Protein AF-A0A356P848-F1 (afdb_monomer_lite)

Foldseek 3Di:
DPDPVLQVLLQVQLVVVVLQQVQLVVCVVVVQADDGQLQLQLCLPVLAGRDNVSSSVSSSRLRSVLSSVLVVVCVVPPCPPVVVSVLVSLVVSLVVSVVSSCVPREPPRDDHIPPSNSCSSVVSD

Radius of gyration: 15.21 Å; chains: 1; bounding box: 43×28×40 Å

pLDDT: mean 87.76, std 10.17, range [41.84, 96.0]

Structure (mmCIF, N/CA/C/O backbone):
data_AF-A0A356P848-F1
#
_entry.id   AF-A0A356P848-F1
#
loop_
_atom_site.group_PDB
_atom_site.id
_atom_site.type_symbol
_atom_site.label_atom_id
_atom_site.label_alt_id
_atom_site.label_comp_id
_atom_site.label_asym_id
_atom_site.label_entity_id
_atom_site.label_seq_id
_atom_site.pdbx_PDB_ins_code
_atom_site.Cartn_x
_atom_site.Cartn_y
_atom_site.Cartn_z
_atom_site.occupancy
_atom_site.B_iso_or_equiv
_atom_site.auth_seq_id
_atom_site.auth_comp_id
_atom_site.auth_asym_id
_atom_site.auth_atom_id
_atom_site.pdbx_PDB_model_num
ATOM 1 N N . MET A 1 1 ? -25.646 -14.506 12.055 1.00 42.38 1 MET A N 1
ATOM 2 C CA . MET A 1 1 ? -24.207 -14.579 11.718 1.00 42.38 1 MET A CA 1
ATOM 3 C C . MET A 1 1 ? -23.470 -13.556 12.572 1.00 42.38 1 MET A C 1
ATOM 5 O O . MET A 1 1 ? -23.764 -12.376 12.448 1.00 42.38 1 MET A O 1
ATOM 9 N N . LYS A 1 2 ? -22.598 -13.980 13.498 1.00 55.75 2 LYS A N 1
ATOM 10 C CA . LYS A 1 2 ? -21.664 -13.059 14.171 1.00 55.75 2 LYS A CA 1
ATOM 11 C C . LYS A 1 2 ? -20.590 -12.715 13.140 1.00 55.75 2 LYS A C 1
ATOM 13 O O . LYS A 1 2 ? -19.870 -13.613 12.722 1.00 55.75 2 LYS A O 1
ATOM 18 N N . TYR A 1 3 ? -20.543 -11.471 12.680 1.00 62.97 3 TYR A N 1
ATOM 19 C CA . TYR A 1 3 ? -19.477 -11.022 11.789 1.00 62.97 3 TYR A CA 1
ATOM 20 C C . TYR A 1 3 ? -18.138 -11.095 12.526 1.00 62.97 3 TYR A C 1
ATOM 22 O O . TYR A 1 3 ? -18.018 -10.586 13.643 1.00 62.97 3 TYR A O 1
ATOM 30 N N . ASP A 1 4 ? -17.154 -11.740 11.905 1.00 84.31 4 ASP A N 1
ATOM 31 C CA . ASP A 1 4 ? -15.774 -11.731 12.376 1.00 84.31 4 ASP A CA 1
ATOM 32 C C . ASP A 1 4 ? -15.197 -10.327 12.125 1.00 84.31 4 ASP A C 1
ATOM 34 O O . ASP A 1 4 ? -14.962 -9.929 10.983 1.00 84.31 4 ASP A O 1
ATOM 38 N N . LYS A 1 5 ? -15.087 -9.526 13.194 1.00 87.75 5 LYS A N 1
ATOM 39 C CA . LYS A 1 5 ? -14.694 -8.108 13.127 1.00 87.75 5 LYS A CA 1
ATOM 40 C C . LYS A 1 5 ? -13.313 -7.917 12.469 1.00 87.75 5 LYS A C 1
ATOM 42 O O . LYS A 1 5 ? -13.228 -7.073 11.577 1.00 87.75 5 LYS A O 1
ATOM 47 N N . PRO A 1 6 ? -12.275 -8.708 12.812 1.00 91.75 6 PRO A N 1
ATOM 48 C CA . PRO A 1 6 ? -11.019 -8.753 12.063 1.00 91.75 6 PRO A CA 1
ATOM 49 C C . PRO A 1 6 ? -11.187 -9.006 10.563 1.00 91.75 6 PRO A C 1
ATOM 51 O O . PRO A 1 6 ? -10.570 -8.316 9.753 1.00 91.75 6 PRO A O 1
ATOM 54 N N . MET A 1 7 ? -12.046 -9.951 10.172 1.00 93.25 7 MET A N 1
ATOM 55 C CA . MET A 1 7 ? -12.266 -10.259 8.755 1.00 93.25 7 MET A CA 1
ATOM 56 C C . MET A 1 7 ? -12.911 -9.083 8.011 1.00 93.25 7 MET A C 1
ATOM 58 O O . MET A 1 7 ? -12.540 -8.780 6.878 1.00 93.25 7 MET A O 1
ATOM 62 N N . VAL A 1 8 ? -13.842 -8.376 8.658 1.00 94.44 8 VAL A N 1
ATOM 63 C CA . VAL A 1 8 ? -14.439 -7.150 8.105 1.00 94.44 8 VAL A CA 1
ATOM 64 C C . VAL A 1 8 ? -13.395 -6.038 7.983 1.00 94.44 8 VAL A C 1
ATOM 66 O O . VAL A 1 8 ? -13.345 -5.371 6.953 1.00 94.44 8 VAL A O 1
ATOM 69 N N . ALA A 1 9 ? -12.529 -5.859 8.982 1.00 94.06 9 ALA A N 1
ATOM 70 C CA . ALA A 1 9 ? -11.448 -4.875 8.924 1.00 94.06 9 ALA A CA 1
ATOM 71 C C . ALA A 1 9 ? -10.466 -5.159 7.775 1.00 94.06 9 ALA A C 1
ATOM 73 O O . ALA A 1 9 ? -10.076 -4.238 7.057 1.00 94.06 9 ALA A O 1
ATOM 74 N N . ALA A 1 10 ? -10.132 -6.434 7.554 1.00 95.94 10 ALA A N 1
ATOM 75 C CA . ALA A 1 10 ? -9.312 -6.863 6.427 1.00 95.94 10 ALA A CA 1
ATOM 76 C C . ALA A 1 10 ? -9.968 -6.517 5.084 1.00 95.94 10 ALA A C 1
ATOM 78 O O . ALA A 1 10 ? -9.330 -5.953 4.202 1.00 95.94 10 ALA A O 1
ATOM 79 N N . LEU A 1 11 ? -11.263 -6.806 4.932 1.00 95.88 11 LEU A N 1
ATOM 80 C CA . LEU A 1 11 ? -12.000 -6.485 3.709 1.00 95.88 11 LEU A CA 1
ATOM 81 C C . LEU A 1 11 ? -12.054 -4.978 3.449 1.00 95.88 11 LEU A C 1
ATOM 83 O O . LEU A 1 11 ? -11.853 -4.554 2.315 1.00 95.88 11 LEU A O 1
ATOM 87 N N . ILE A 1 12 ? -12.282 -4.167 4.486 1.00 94.19 12 ILE A N 1
ATOM 88 C CA . ILE A 1 12 ? -12.295 -2.703 4.360 1.00 94.19 12 ILE A CA 1
ATOM 89 C C . ILE A 1 12 ? -10.923 -2.192 3.910 1.00 94.19 12 ILE A C 1
ATOM 91 O O . ILE A 1 12 ? -10.853 -1.429 2.948 1.00 94.19 12 ILE A O 1
ATOM 95 N N . GLY A 1 13 ? -9.841 -2.640 4.555 1.00 94.25 13 GLY A N 1
ATOM 96 C CA . GLY A 1 13 ? -8.480 -2.236 4.189 1.00 94.25 13 GLY A CA 1
ATOM 97 C C . GLY A 1 13 ? -8.063 -2.707 2.791 1.00 94.25 13 GLY A C 1
ATOM 98 O O . GLY A 1 13 ? -7.395 -1.983 2.056 1.00 94.25 13 GLY A O 1
ATOM 99 N N . ALA A 1 14 ? -8.497 -3.896 2.374 1.00 95.25 14 ALA A N 1
ATOM 100 C CA . ALA A 1 14 ? -8.257 -4.390 1.023 1.00 95.25 14 ALA A CA 1
ATOM 101 C C . ALA A 1 14 ? -8.993 -3.526 -0.017 1.00 95.25 14 ALA A C 1
ATOM 103 O O . ALA A 1 14 ? -8.391 -3.058 -0.985 1.00 95.25 14 ALA A O 1
ATOM 104 N N . LEU A 1 15 ? -10.282 -3.248 0.202 1.00 94.62 15 LEU A N 1
ATOM 105 C CA . LEU A 1 15 ? -11.101 -2.455 -0.719 1.00 94.62 15 LEU A CA 1
ATOM 106 C C . LEU A 1 15 ? -10.672 -0.986 -0.792 1.00 94.62 15 LEU A C 1
ATOM 108 O O . LEU A 1 15 ? -10.806 -0.380 -1.854 1.00 94.62 15 LEU A O 1
ATOM 112 N N . SER A 1 16 ? -10.106 -0.415 0.276 1.00 91.44 16 SER A N 1
ATOM 113 C CA . SER A 1 16 ? -9.597 0.964 0.238 1.00 91.44 16 SER A CA 1
ATOM 114 C C . SER A 1 16 ? -8.430 1.155 -0.734 1.00 91.44 16 SER A C 1
ATOM 116 O O . SER A 1 16 ? -8.168 2.274 -1.160 1.00 91.44 16 SER A O 1
ATOM 118 N N . THR A 1 17 ? -7.746 0.085 -1.150 1.00 92.19 17 THR A N 1
ATOM 119 C CA . THR A 1 17 ? -6.686 0.191 -2.171 1.00 92.19 17 THR A CA 1
ATOM 120 C C . THR A 1 17 ? -7.229 0.567 -3.553 1.00 92.19 17 THR A C 1
ATOM 122 O O . THR A 1 17 ? -6.502 1.122 -4.373 1.00 92.19 17 THR A O 1
ATOM 125 N N . ILE A 1 18 ? -8.517 0.315 -3.815 1.00 92.56 18 ILE A N 1
ATOM 126 C CA . ILE A 1 18 ? -9.145 0.592 -5.112 1.00 92.56 18 ILE A CA 1
ATOM 127 C C . ILE A 1 18 ? -9.197 2.097 -5.380 1.00 92.56 18 ILE A C 1
ATOM 129 O O . ILE A 1 18 ? -8.904 2.530 -6.493 1.00 92.56 18 ILE A O 1
ATOM 133 N N . SER A 1 19 ? -9.537 2.913 -4.377 1.00 89.69 19 SER A N 1
ATOM 134 C CA . SER A 1 19 ? -9.550 4.371 -4.545 1.00 89.69 19 SER A CA 1
ATOM 135 C C . SER A 1 19 ? -8.156 4.914 -4.851 1.00 89.69 19 SER A C 1
ATOM 137 O O . SER A 1 19 ? -8.022 5.801 -5.694 1.00 89.69 19 SER A O 1
ATOM 139 N N . ALA A 1 20 ? -7.120 4.335 -4.235 1.00 88.12 20 ALA A N 1
ATOM 140 C CA . ALA A 1 20 ? -5.741 4.722 -4.496 1.00 88.12 20 ALA A CA 1
ATOM 141 C C . ALA A 1 20 ? -5.295 4.369 -5.925 1.00 88.12 20 ALA A C 1
ATOM 143 O O . ALA A 1 20 ? -4.675 5.188 -6.608 1.00 88.12 20 ALA A O 1
ATOM 144 N N . GLU A 1 21 ? -5.668 3.191 -6.424 1.00 92.38 21 GLU A N 1
ATOM 145 C CA . GLU A 1 21 ? -5.402 2.800 -7.812 1.00 92.38 21 GLU A CA 1
ATOM 146 C C . GLU A 1 21 ? -6.118 3.710 -8.813 1.00 92.38 21 GLU A C 1
ATOM 148 O O . GLU A 1 21 ? -5.515 4.147 -9.792 1.00 92.38 21 GLU A O 1
ATOM 153 N N . ILE A 1 22 ? -7.398 4.024 -8.585 1.00 91.62 22 ILE A N 1
ATOM 154 C CA . ILE A 1 22 ? -8.162 4.902 -9.483 1.00 91.62 22 ILE A CA 1
ATOM 155 C C . ILE A 1 22 ? -7.467 6.260 -9.610 1.00 91.62 22 ILE A C 1
ATOM 157 O O . ILE A 1 22 ? -7.278 6.757 -10.724 1.00 91.62 22 ILE A O 1
ATOM 161 N N . LEU A 1 23 ? -7.061 6.847 -8.482 1.00 88.69 23 LEU A N 1
ATOM 162 C CA . LEU A 1 23 ? -6.450 8.169 -8.480 1.00 88.69 23 LEU A CA 1
ATOM 163 C C . LEU A 1 23 ? -5.042 8.153 -9.086 1.00 88.69 23 LEU A C 1
ATOM 165 O O . LEU A 1 23 ? -4.723 8.996 -9.924 1.00 88.69 23 LEU A O 1
ATOM 169 N N . THR A 1 24 ? -4.215 7.164 -8.746 1.00 89.75 24 THR A N 1
ATOM 170 C CA . THR A 1 24 ? -2.867 7.064 -9.328 1.00 89.75 24 THR A CA 1
ATOM 171 C C . THR A 1 24 ? -2.893 6.744 -10.813 1.00 89.75 24 THR A C 1
ATOM 173 O O . THR A 1 24 ? -2.099 7.304 -11.566 1.00 89.75 24 THR A O 1
ATOM 176 N N . ARG A 1 25 ? -3.860 5.958 -11.293 1.00 90.88 25 ARG A N 1
ATOM 177 C CA . ARG A 1 25 ? -4.097 5.803 -12.733 1.00 90.88 25 ARG A CA 1
ATOM 178 C C . ARG A 1 25 ? -4.447 7.116 -13.408 1.00 90.88 25 ARG A C 1
ATOM 180 O O . ARG A 1 25 ? -3.887 7.407 -14.465 1.00 90.88 25 ARG A O 1
ATOM 187 N N . ALA A 1 26 ? -5.325 7.917 -12.809 1.00 89.56 26 ALA A N 1
ATOM 188 C CA . ALA A 1 26 ? -5.636 9.236 -13.342 1.00 89.56 26 ALA A CA 1
ATOM 189 C C . ALA A 1 26 ? -4.357 10.082 -13.451 1.00 89.56 26 ALA A C 1
ATOM 191 O O . ALA A 1 26 ? -4.060 10.603 -14.524 1.00 89.56 26 ALA A O 1
ATOM 192 N N . PHE A 1 27 ? -3.530 10.126 -12.406 1.00 86.44 27 PHE A N 1
ATOM 193 C CA . PHE A 1 27 ? -2.260 10.855 -12.441 1.00 86.44 27 PHE A CA 1
ATOM 194 C C . PHE A 1 27 ? -1.287 10.337 -13.504 1.00 86.44 27 PHE A C 1
ATOM 196 O O . PHE A 1 27 ? -0.776 11.141 -14.286 1.00 86.44 27 PHE A O 1
ATOM 203 N N . THR A 1 28 ? -1.118 9.019 -13.639 1.00 88.12 28 THR A N 1
ATOM 204 C 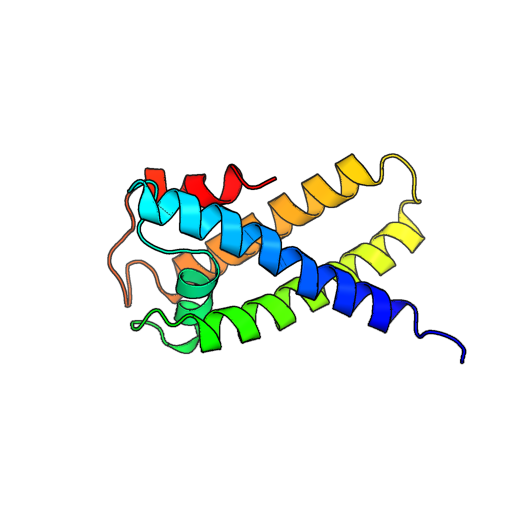CA . THR A 1 28 ? -0.283 8.453 -14.714 1.00 88.12 28 THR A CA 1
ATOM 205 C C . THR A 1 28 ? -0.806 8.814 -16.105 1.00 88.12 28 THR A C 1
ATOM 207 O O . THR A 1 28 ? -0.012 9.091 -17.001 1.00 88.12 28 THR A O 1
ATOM 210 N N . SER A 1 29 ? -2.130 8.905 -16.291 1.00 87.75 29 SER A N 1
ATOM 211 C CA . SER A 1 29 ? -2.725 9.327 -17.567 1.00 87.75 29 SER A CA 1
ATOM 212 C C . SER A 1 29 ? -2.455 10.799 -17.903 1.00 87.75 29 SER A C 1
ATOM 214 O O . SER A 1 29 ? -2.357 11.148 -19.077 1.00 87.75 29 SER A O 1
ATOM 216 N N . PHE A 1 30 ? -2.247 11.645 -16.888 1.00 87.12 30 PHE A N 1
ATOM 217 C CA . PHE A 1 30 ? -1.796 13.033 -17.042 1.00 87.12 30 PHE A CA 1
ATOM 218 C C . PHE A 1 30 ? -0.264 13.171 -17.124 1.00 87.12 30 PHE A C 1
ATOM 220 O O . PHE A 1 30 ? 0.250 14.287 -17.157 1.00 87.12 30 PHE A O 1
ATOM 227 N N . GLY A 1 31 ? 0.484 12.060 -17.144 1.00 83.88 31 GLY A N 1
ATOM 228 C CA . GLY A 1 31 ? 1.953 12.054 -17.137 1.00 83.88 31 GLY A CA 1
ATOM 229 C C . GLY A 1 31 ? 2.575 12.364 -15.770 1.00 83.88 31 GLY A C 1
ATOM 230 O O . GLY A 1 31 ? 3.793 12.511 -15.658 1.00 83.88 31 GLY A O 1
ATOM 231 N N . ILE A 1 32 ? 1.756 12.449 -14.720 1.00 78.50 32 ILE A N 1
ATOM 232 C CA . ILE A 1 32 ? 2.180 12.633 -13.335 1.00 78.50 32 ILE A CA 1
ATOM 233 C C . ILE A 1 32 ? 2.449 11.231 -12.772 1.00 78.50 32 ILE A C 1
ATOM 235 O O . ILE A 1 32 ? 1.566 10.577 -12.226 1.00 78.50 32 ILE A O 1
ATOM 239 N N . GLY A 1 33 ? 3.678 10.746 -12.965 1.00 77.62 33 GLY A N 1
ATOM 240 C CA . GLY A 1 33 ? 4.128 9.421 -12.519 1.00 77.62 33 GLY A CA 1
ATOM 241 C C . GLY A 1 33 ? 4.193 8.372 -13.629 1.00 77.62 33 GLY A C 1
ATOM 242 O O . GLY A 1 33 ? 3.460 8.428 -14.611 1.00 77.62 33 GLY A O 1
ATOM 243 N N . GLN A 1 34 ? 5.110 7.412 -13.470 1.00 85.06 34 GLN A N 1
ATOM 244 C CA . GLN A 1 34 ? 5.364 6.357 -14.464 1.00 85.06 34 GLN A CA 1
ATOM 245 C C . GLN A 1 34 ? 4.498 5.108 -14.267 1.00 85.06 34 GLN A C 1
ATOM 247 O O . GLN A 1 34 ? 4.178 4.429 -15.238 1.00 85.06 34 GLN A O 1
ATOM 252 N N . TYR A 1 35 ? 4.128 4.809 -13.022 1.00 88.75 35 TYR A N 1
ATOM 253 C CA . TYR A 1 35 ? 3.363 3.623 -12.653 1.00 88.75 35 TYR A CA 1
ATOM 254 C C . TYR A 1 35 ? 2.235 4.006 -11.700 1.00 88.75 35 TYR A C 1
ATOM 256 O O . TYR A 1 35 ? 2.399 4.896 -10.865 1.00 88.75 35 TYR A O 1
ATOM 264 N N . SER A 1 36 ? 1.106 3.320 -11.849 1.00 91.56 36 SER A N 1
ATOM 265 C CA . SER A 1 36 ? 0.020 3.290 -10.863 1.00 91.56 36 SER A CA 1
ATOM 266 C C . SER A 1 36 ? 0.417 2.447 -9.649 1.00 91.56 36 SER A C 1
ATOM 268 O O . SER A 1 36 ? 1.366 1.662 -9.740 1.00 91.56 36 SER A O 1
ATOM 270 N N . VAL A 1 37 ? -0.327 2.561 -8.543 1.00 90.94 37 VAL A N 1
ATOM 271 C CA . VAL A 1 37 ? -0.069 1.795 -7.306 1.00 90.94 37 VAL A CA 1
ATOM 272 C C . VAL A 1 37 ? 0.015 0.301 -7.606 1.00 90.94 37 VAL A C 1
ATOM 274 O O . VAL A 1 37 ? 0.968 -0.365 -7.211 1.00 90.94 37 VAL A O 1
ATOM 277 N N . TYR A 1 38 ? -0.932 -0.240 -8.376 1.00 93.81 38 TYR A N 1
ATOM 278 C CA . TYR A 1 38 ? -0.942 -1.673 -8.666 1.00 93.81 38 TYR A CA 1
ATOM 279 C C . TYR A 1 38 ? 0.234 -2.066 -9.556 1.00 93.81 38 TYR A C 1
ATOM 281 O O . TYR A 1 38 ? 0.880 -3.088 -9.332 1.00 93.81 38 TYR A O 1
ATOM 289 N N . GLN A 1 39 ? 0.566 -1.252 -10.557 1.00 93.25 39 GLN A N 1
ATOM 290 C CA . GLN A 1 39 ? 1.755 -1.511 -11.368 1.00 93.25 39 GLN A CA 1
ATOM 291 C C . GLN A 1 39 ? 3.026 -1.513 -10.519 1.00 93.25 39 GLN A C 1
ATOM 293 O O . GLN A 1 39 ? 3.877 -2.373 -10.739 1.00 93.25 39 GLN A O 1
ATOM 298 N N . LEU A 1 40 ? 3.129 -0.609 -9.547 1.00 90.94 40 LEU A N 1
ATOM 299 C CA . LEU A 1 40 ? 4.278 -0.512 -8.663 1.00 90.94 40 LEU A CA 1
ATOM 300 C C . LEU A 1 40 ? 4.406 -1.736 -7.758 1.00 90.94 40 LEU A C 1
ATOM 302 O O . LEU A 1 40 ? 5.425 -2.421 -7.779 1.00 90.94 40 LEU A O 1
ATOM 306 N N . ASP A 1 41 ? 3.337 -2.082 -7.053 1.00 91.50 41 ASP A N 1
ATOM 307 C CA . ASP A 1 41 ? 3.349 -3.181 -6.088 1.00 91.50 41 ASP A CA 1
ATOM 308 C C . ASP A 1 41 ? 3.525 -4.539 -6.767 1.00 91.50 41 ASP A C 1
ATOM 310 O O . ASP A 1 41 ? 4.097 -5.471 -6.199 1.00 91.50 41 ASP A O 1
ATOM 314 N N . SER A 1 42 ? 3.114 -4.661 -8.032 1.00 93.69 42 SER A N 1
ATOM 315 C CA . SER A 1 42 ? 3.379 -5.864 -8.820 1.00 93.69 42 SER A CA 1
ATOM 316 C C . SER A 1 42 ? 4.870 -6.133 -9.030 1.00 93.69 42 SER A C 1
ATOM 318 O O . SER A 1 42 ? 5.259 -7.283 -9.258 1.00 93.69 42 SER A O 1
ATOM 320 N N . LEU A 1 43 ? 5.717 -5.103 -8.951 1.00 91.69 43 LEU A N 1
ATOM 321 C CA . LEU A 1 43 ? 7.162 -5.235 -9.112 1.00 91.69 43 LEU A CA 1
ATOM 322 C C . LEU A 1 43 ? 7.819 -5.920 -7.917 1.00 91.69 43 LEU A C 1
ATOM 324 O O . LEU A 1 43 ? 8.869 -6.526 -8.096 1.00 91.69 43 LEU A O 1
ATOM 328 N N . LEU A 1 44 ? 7.177 -5.941 -6.746 1.00 89.62 44 LEU A N 1
ATOM 329 C CA . LEU A 1 44 ? 7.645 -6.742 -5.609 1.00 89.62 44 LEU A CA 1
ATOM 330 C C . LEU A 1 44 ? 7.728 -8.236 -5.951 1.00 89.62 44 LEU A C 1
ATOM 332 O O . LEU A 1 44 ? 8.561 -8.955 -5.406 1.00 89.62 44 LEU A O 1
ATOM 336 N N . ILE A 1 45 ? 6.876 -8.697 -6.871 1.00 91.69 45 ILE A N 1
ATOM 337 C CA . ILE A 1 45 ? 6.809 -10.097 -7.302 1.00 91.69 45 ILE A CA 1
ATOM 338 C C . ILE A 1 45 ? 7.473 -10.290 -8.665 1.00 91.69 45 ILE A C 1
ATOM 340 O O . ILE A 1 45 ? 8.243 -11.224 -8.863 1.00 91.69 45 ILE A O 1
ATOM 344 N N . THR A 1 46 ? 7.159 -9.423 -9.627 1.00 89.31 46 THR A N 1
ATOM 345 C CA . THR A 1 46 ? 7.607 -9.574 -11.022 1.00 89.31 46 THR A CA 1
ATOM 346 C C . THR A 1 46 ? 8.997 -9.009 -11.282 1.00 89.31 46 THR A C 1
ATOM 348 O O . THR A 1 46 ? 9.615 -9.382 -12.275 1.00 89.31 46 THR A O 1
ATOM 351 N N . GLN A 1 47 ? 9.476 -8.109 -10.420 1.00 86.75 47 GLN A N 1
ATOM 352 C CA . GLN A 1 47 ? 10.772 -7.422 -10.443 1.00 86.75 47 GLN A CA 1
ATOM 353 C C . GLN A 1 47 ? 11.050 -6.513 -11.648 1.00 86.75 47 GLN A C 1
ATOM 355 O O . GLN A 1 47 ? 11.737 -5.509 -11.495 1.00 86.75 47 GLN A O 1
ATOM 360 N N . ASN A 1 48 ? 10.538 -6.809 -12.839 1.00 87.25 48 ASN A N 1
ATOM 361 C CA . ASN A 1 48 ? 10.828 -6.039 -14.054 1.00 87.25 48 ASN A CA 1
ATOM 362 C C . ASN A 1 48 ? 9.635 -5.888 -15.009 1.00 87.25 48 ASN A C 1
ATOM 364 O O . ASN A 1 48 ? 9.795 -5.358 -16.110 1.00 87.25 48 ASN A O 1
ATOM 368 N N . ARG A 1 49 ? 8.447 -6.375 -14.633 1.00 88.25 49 ARG A N 1
ATOM 369 C CA . ARG A 1 49 ? 7.259 -6.379 -15.499 1.00 88.25 49 ARG A CA 1
ATOM 370 C C . ARG A 1 49 ? 6.030 -5.881 -14.738 1.00 88.25 49 ARG A C 1
ATOM 372 O O . ARG A 1 49 ? 5.344 -6.692 -14.120 1.00 88.25 49 ARG A O 1
ATOM 379 N N . PRO A 1 50 ? 5.706 -4.580 -14.819 1.00 90.50 50 PRO A N 1
ATOM 380 C CA . PRO A 1 50 ? 4.552 -4.036 -14.120 1.00 90.50 50 PRO A CA 1
ATOM 381 C C . PRO A 1 50 ? 3.258 -4.646 -14.673 1.00 90.50 50 PRO A C 1
ATOM 383 O O . PRO A 1 50 ? 2.988 -4.587 -15.874 1.00 90.50 50 PRO A O 1
ATOM 386 N N . THR A 1 51 ? 2.438 -5.230 -13.801 1.00 94.38 51 THR A N 1
ATOM 387 C CA . THR A 1 51 ? 1.156 -5.842 -14.170 1.00 94.38 51 THR A CA 1
ATOM 388 C C . THR A 1 51 ? 0.064 -5.511 -13.162 1.00 94.38 51 THR A C 1
ATOM 390 O O . THR A 1 51 ? 0.238 -5.601 -11.953 1.00 94.38 51 THR A O 1
ATOM 393 N N . LEU A 1 52 ? -1.118 -5.180 -13.671 1.00 93.44 52 LEU A N 1
ATOM 394 C CA . LEU A 1 52 ? -2.242 -4.761 -12.832 1.00 93.44 52 LEU A CA 1
ATOM 395 C C . LEU A 1 52 ? -2.808 -5.902 -11.988 1.00 93.44 52 LEU A C 1
ATOM 397 O O . LEU A 1 52 ? -3.173 -5.690 -10.842 1.00 93.44 52 LEU A O 1
ATOM 401 N N . GLY A 1 53 ? -2.882 -7.112 -12.552 1.00 93.94 53 GLY A N 1
ATOM 402 C CA . GLY A 1 53 ? -3.480 -8.261 -11.869 1.00 93.94 53 GLY A CA 1
ATOM 403 C C . GLY A 1 53 ? -2.680 -8.704 -10.646 1.00 93.94 53 GLY A C 1
ATOM 404 O O . GLY A 1 53 ? -3.253 -8.904 -9.580 1.00 93.94 53 GLY A O 1
ATOM 405 N N . ILE A 1 54 ? -1.353 -8.808 -10.778 1.00 94.50 54 ILE A N 1
ATOM 406 C CA . ILE A 1 54 ? -0.477 -9.152 -9.648 1.00 94.50 54 ILE A CA 1
ATOM 407 C C . ILE A 1 54 ? -0.482 -8.009 -8.631 1.00 94.50 54 ILE A C 1
ATOM 409 O O . ILE A 1 54 ? -0.624 -8.257 -7.438 1.00 94.50 54 ILE A O 1
ATOM 413 N N . GLY A 1 55 ? -0.415 -6.767 -9.114 1.00 94.25 55 GLY A N 1
ATOM 414 C CA . GLY A 1 55 ? -0.512 -5.563 -8.296 1.00 94.25 55 GLY A CA 1
ATOM 415 C C . GLY A 1 55 ? -1.749 -5.503 -7.415 1.00 94.25 55 GLY A C 1
ATOM 416 O O . GLY A 1 55 ? -1.635 -5.264 -6.217 1.00 94.25 55 GLY A O 1
ATOM 417 N N . LEU A 1 56 ? -2.916 -5.784 -7.999 1.00 95.38 56 LEU A N 1
ATOM 418 C CA . LEU A 1 56 ? -4.190 -5.869 -7.292 1.00 95.38 56 LEU A CA 1
ATOM 419 C C . LEU A 1 56 ? -4.122 -6.909 -6.171 1.00 95.38 56 LEU A C 1
ATOM 421 O O . LEU A 1 56 ? -4.480 -6.605 -5.041 1.00 95.38 56 LEU A O 1
ATOM 425 N N . ILE A 1 57 ? -3.653 -8.126 -6.459 1.00 95.75 57 ILE A N 1
ATOM 426 C CA . ILE A 1 57 ? -3.579 -9.198 -5.453 1.00 95.75 57 ILE A CA 1
ATOM 427 C C . ILE A 1 57 ? -2.669 -8.785 -4.293 1.00 95.75 57 ILE A C 1
ATOM 429 O O . ILE A 1 57 ? -3.056 -8.922 -3.133 1.00 95.75 57 ILE A O 1
ATOM 433 N N . VAL A 1 58 ? -1.487 -8.246 -4.600 1.00 94.44 58 VAL A N 1
ATOM 434 C CA . VAL A 1 58 ? -0.535 -7.761 -3.592 1.00 94.44 58 VAL A CA 1
ATOM 435 C C . VAL A 1 58 ? -1.160 -6.641 -2.757 1.00 94.44 58 VAL A C 1
ATOM 437 O O . VAL A 1 58 ? -1.126 -6.710 -1.530 1.00 94.44 58 VAL A O 1
ATOM 440 N N . ASN A 1 59 ? -1.819 -5.674 -3.398 1.00 93.69 59 ASN A N 1
ATOM 441 C CA . ASN A 1 59 ? -2.511 -4.580 -2.717 1.00 93.69 59 ASN A CA 1
ATOM 442 C C . ASN A 1 59 ? -3.616 -5.070 -1.790 1.00 93.69 59 ASN A C 1
ATOM 444 O O . ASN A 1 59 ? -3.696 -4.623 -0.652 1.00 93.69 59 ASN A O 1
ATOM 448 N N . LEU A 1 60 ? -4.460 -6.002 -2.236 1.00 95.00 60 LEU A N 1
ATOM 449 C CA . LEU A 1 60 ? -5.535 -6.539 -1.401 1.00 95.00 60 LEU A CA 1
ATOM 450 C C . LEU A 1 60 ? -4.976 -7.229 -0.149 1.00 95.00 60 LEU A C 1
ATOM 452 O O . LEU A 1 60 ? -5.541 -7.081 0.934 1.00 95.00 60 LEU A O 1
ATOM 456 N N . ILE A 1 61 ? -3.853 -7.943 -0.279 1.00 95.38 61 ILE A N 1
ATOM 457 C CA . ILE A 1 61 ? -3.181 -8.597 0.851 1.00 95.38 61 ILE A CA 1
ATOM 458 C C . ILE A 1 61 ? -2.591 -7.553 1.807 1.00 95.38 61 ILE A C 1
ATOM 460 O O . ILE A 1 61 ? -2.861 -7.609 3.008 1.00 95.38 61 ILE A O 1
ATOM 464 N N . ILE A 1 62 ? -1.816 -6.592 1.293 1.00 94.00 62 ILE A N 1
ATOM 465 C CA . ILE A 1 62 ? -1.168 -5.555 2.110 1.00 94.00 62 ILE A CA 1
ATOM 466 C C . ILE A 1 62 ? -2.219 -4.657 2.767 1.00 94.00 62 ILE A C 1
ATOM 468 O O . ILE A 1 62 ? -2.201 -4.479 3.982 1.00 94.00 62 ILE A O 1
ATOM 472 N N . GLY A 1 63 ? -3.175 -4.142 1.996 1.00 94.75 63 GLY A N 1
ATOM 473 C CA . GLY A 1 63 ? -4.274 -3.314 2.488 1.00 94.75 63 GLY A CA 1
ATOM 474 C C . GLY A 1 63 ? -5.123 -4.044 3.523 1.00 94.75 63 GLY A C 1
ATOM 475 O O . GLY A 1 63 ? -5.462 -3.470 4.559 1.00 94.75 63 GLY A O 1
ATOM 476 N N . GLY A 1 64 ? -5.403 -5.333 3.312 1.00 95.81 64 GLY A N 1
ATOM 477 C CA . GLY A 1 64 ? -6.100 -6.150 4.302 1.00 95.81 64 GLY A CA 1
ATOM 478 C C . GLY A 1 64 ? -5.314 -6.309 5.602 1.00 95.81 64 GLY A C 1
ATOM 479 O O . GLY A 1 64 ? -5.872 -6.134 6.686 1.00 95.81 64 GLY A O 1
ATOM 480 N N . LEU A 1 65 ? -4.007 -6.559 5.514 1.00 96.00 65 LEU A N 1
ATOM 481 C CA . LEU A 1 65 ? -3.126 -6.634 6.680 1.00 96.00 65 LEU A CA 1
ATOM 482 C C . LEU A 1 65 ? -3.071 -5.299 7.438 1.00 96.00 65 LEU A C 1
ATOM 484 O O . LEU A 1 65 ? -3.213 -5.286 8.661 1.00 96.00 65 LEU A O 1
ATOM 488 N N . VAL A 1 66 ? -2.944 -4.176 6.730 1.00 95.31 66 VAL A N 1
ATOM 489 C CA . VAL A 1 66 ? -2.984 -2.828 7.321 1.00 95.31 66 VAL A CA 1
ATOM 490 C C . VAL A 1 66 ? -4.331 -2.569 8.000 1.00 95.31 66 VAL A C 1
ATOM 492 O O . VAL A 1 66 ? -4.355 -2.063 9.120 1.00 95.31 66 VAL A O 1
ATOM 495 N N . GLY A 1 67 ? -5.445 -2.973 7.384 1.00 95.38 67 GLY A N 1
ATOM 496 C CA . GLY A 1 67 ? -6.785 -2.862 7.966 1.00 95.38 67 GLY A CA 1
ATOM 497 C C . GLY A 1 67 ? -6.933 -3.635 9.279 1.00 95.38 67 GLY A C 1
ATOM 498 O O . GLY A 1 67 ? -7.455 -3.098 10.257 1.00 95.38 67 GLY A O 1
ATOM 499 N N . ILE A 1 68 ? -6.412 -4.865 9.342 1.00 96.00 68 ILE A N 1
ATOM 500 C CA . ILE A 1 68 ? -6.388 -5.670 10.576 1.00 96.00 68 ILE A CA 1
ATOM 501 C C . ILE A 1 68 ? -5.530 -4.993 11.652 1.00 96.00 68 ILE A C 1
ATOM 503 O O . ILE A 1 68 ? -5.962 -4.864 12.800 1.00 96.00 68 ILE A O 1
ATOM 507 N N . LEU A 1 69 ? -4.321 -4.548 11.299 1.00 95.12 69 LEU A N 1
ATOM 508 C CA . LEU A 1 69 ? -3.423 -3.870 12.238 1.00 95.12 69 LEU A CA 1
ATOM 509 C C . LEU A 1 69 ? -4.047 -2.585 12.782 1.00 95.12 69 LEU A C 1
ATOM 511 O O . LEU A 1 69 ? -3.941 -2.308 13.978 1.00 95.12 69 LEU A O 1
ATOM 515 N N . PHE A 1 70 ? -4.733 -1.827 11.928 1.00 95.12 70 PHE A N 1
ATOM 516 C CA . PHE A 1 70 ? -5.431 -0.616 12.332 1.00 95.12 70 PHE A CA 1
ATOM 517 C C . PHE A 1 70 ? -6.611 -0.914 13.259 1.00 95.12 70 PHE A C 1
ATOM 519 O O . PHE A 1 70 ? -6.792 -0.236 14.265 1.00 95.12 70 PHE A O 1
ATOM 526 N N . TYR A 1 71 ? -7.376 -1.971 12.988 1.00 94.69 71 TYR A N 1
ATOM 527 C CA . TYR A 1 71 ? -8.452 -2.406 13.877 1.00 94.69 71 TYR A CA 1
ATOM 528 C C . TYR A 1 71 ? -7.939 -2.708 15.294 1.00 94.69 71 TYR A C 1
ATOM 530 O O . TYR A 1 71 ? -8.458 -2.165 16.271 1.00 94.69 71 TYR A O 1
ATOM 538 N N . TYR A 1 72 ? -6.877 -3.508 15.420 1.00 94.56 72 TYR A N 1
ATOM 539 C CA . TYR A 1 72 ? -6.301 -3.828 16.730 1.00 94.56 72 TYR A CA 1
ATOM 540 C C . TYR A 1 72 ? -5.593 -2.643 17.390 1.00 94.56 72 TYR A C 1
ATOM 542 O O . TYR A 1 72 ? -5.504 -2.589 18.619 1.00 94.56 72 TYR A O 1
ATOM 550 N N . SER A 1 73 ? -5.074 -1.688 16.613 1.00 93.44 73 SER A N 1
ATOM 551 C CA . SER A 1 73 ? -4.505 -0.472 17.192 1.00 93.44 73 SER A CA 1
ATOM 552 C C . SER A 1 73 ? -5.599 0.399 17.807 1.00 93.44 73 SER A C 1
ATOM 554 O O . SER A 1 73 ? -5.422 0.850 18.938 1.00 93.44 73 SER A O 1
ATOM 556 N N . LEU A 1 74 ? -6.756 0.539 17.146 1.00 93.94 74 LEU A N 1
ATOM 557 C CA . LEU A 1 74 ? -7.925 1.262 17.663 1.00 93.94 74 LEU A CA 1
ATOM 558 C C . LEU A 1 74 ? -8.473 0.661 18.964 1.00 93.94 74 LEU A C 1
ATOM 560 O O . LEU A 1 74 ? -8.873 1.417 19.849 1.00 93.94 74 LEU A O 1
ATOM 564 N N . GLU A 1 75 ? -8.422 -0.665 19.138 1.00 91.50 75 GLU A N 1
ATOM 565 C CA . GLU A 1 75 ? -8.785 -1.305 20.416 1.00 91.50 75 GLU A CA 1
ATOM 566 C C . GLU A 1 75 ? -7.901 -0.837 21.589 1.00 91.50 75 GLU A C 1
ATOM 568 O O . GLU A 1 75 ? -8.350 -0.844 22.734 1.00 91.50 75 GLU A O 1
ATOM 573 N N . LYS A 1 76 ? -6.663 -0.397 21.319 1.00 91.31 76 LYS A N 1
ATOM 574 C CA . LYS A 1 76 ? -5.713 0.077 22.340 1.00 91.31 76 LYS A CA 1
ATOM 575 C C . LYS A 1 76 ? -5.705 1.593 22.512 1.00 91.31 76 LYS A C 1
ATOM 577 O O . LYS A 1 76 ? -5.557 2.071 23.631 1.00 91.31 76 LYS A O 1
ATOM 582 N N . ILE A 1 77 ? -5.814 2.342 21.415 1.00 92.56 77 ILE A N 1
ATOM 583 C CA . ILE A 1 77 ? -5.643 3.808 21.397 1.00 92.56 77 ILE A CA 1
ATOM 584 C C . ILE A 1 77 ? -6.967 4.577 21.347 1.00 92.56 77 ILE A C 1
ATOM 586 O O . ILE A 1 77 ? -6.945 5.804 21.323 1.00 92.56 77 ILE A O 1
ATOM 590 N N . GLY A 1 78 ? -8.104 3.880 21.291 1.00 92.25 78 GLY A N 1
ATOM 591 C CA . GLY A 1 78 ? -9.432 4.485 21.219 1.00 92.25 78 GLY A CA 1
ATOM 592 C C . GLY A 1 78 ? -9.846 4.936 19.814 1.00 92.25 78 GLY A C 1
ATOM 593 O O . GLY A 1 78 ? -9.035 5.041 18.891 1.00 92.25 78 GLY A O 1
ATOM 594 N N . PHE A 1 79 ? -11.146 5.212 19.664 1.00 92.69 79 PHE A N 1
ATOM 595 C CA . PHE A 1 79 ? -11.809 5.582 18.401 1.00 92.69 79 PHE A CA 1
ATOM 596 C C . PHE A 1 79 ? -11.897 7.100 18.153 1.00 92.69 79 PHE A C 1
ATOM 598 O O . PHE A 1 79 ? -12.447 7.537 17.144 1.00 92.69 79 PHE A O 1
ATOM 605 N N . ASP A 1 80 ? -11.370 7.918 19.059 1.00 95.12 80 ASP A N 1
ATOM 606 C CA . ASP A 1 80 ? -11.235 9.365 18.887 1.00 95.12 80 ASP A CA 1
ATOM 607 C C . ASP A 1 80 ? -10.361 9.703 17.668 1.00 95.12 80 ASP A C 1
ATOM 609 O O . ASP A 1 80 ? -9.428 8.972 17.335 1.00 95.12 80 ASP A O 1
ATOM 613 N N . TYR A 1 81 ? -10.682 10.809 16.988 1.00 93.19 81 TYR A N 1
ATOM 614 C CA . TYR A 1 81 ? -9.955 11.315 15.812 1.00 93.19 81 TYR A CA 1
ATOM 615 C C . TYR A 1 81 ? -9.700 10.264 14.716 1.00 93.19 81 TYR A C 1
ATOM 617 O O . TYR A 1 81 ? -8.640 10.254 14.088 1.00 93.19 81 TYR A O 1
ATOM 625 N N . LEU A 1 82 ? -10.680 9.387 14.466 1.00 92.44 82 LEU A N 1
ATOM 626 C CA . LEU A 1 82 ? -10.534 8.227 13.581 1.00 92.44 82 LEU A CA 1
ATOM 627 C C . LEU A 1 82 ? -10.009 8.581 12.184 1.00 92.44 82 LEU A C 1
ATOM 629 O O . LEU A 1 82 ? -9.131 7.887 11.686 1.00 92.44 82 LEU A O 1
ATOM 633 N N . VAL A 1 83 ? -10.485 9.688 11.603 1.00 91.12 83 VAL A N 1
ATOM 634 C CA . VAL A 1 83 ? -10.053 10.178 10.282 1.00 91.12 83 VAL A CA 1
ATOM 635 C C . VAL A 1 83 ? -8.559 10.516 10.261 1.00 91.12 83 VAL A C 1
ATOM 637 O O . VAL A 1 83 ? -7.842 10.138 9.338 1.00 91.12 83 VAL A O 1
ATOM 640 N N . ILE A 1 84 ? -8.069 11.194 11.302 1.00 92.06 84 ILE A N 1
ATOM 641 C CA . ILE A 1 84 ? -6.653 11.563 11.412 1.00 92.06 84 ILE A CA 1
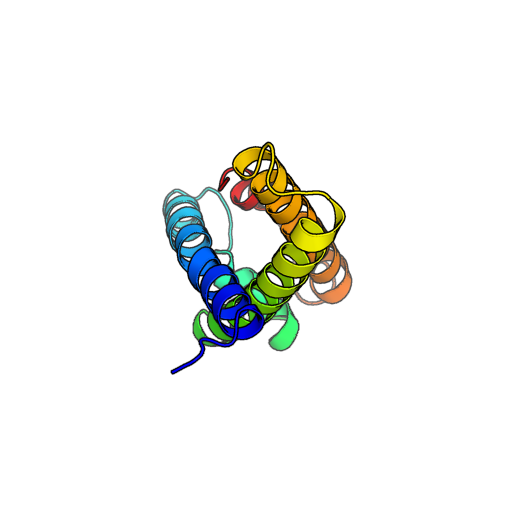ATOM 642 C C . ILE A 1 84 ? -5.814 10.301 11.620 1.00 92.06 84 ILE A C 1
ATOM 644 O O . ILE A 1 84 ? -4.813 10.105 10.936 1.00 92.06 84 ILE A O 1
ATOM 648 N N . LYS A 1 85 ? -6.251 9.402 12.511 1.00 93.81 85 LYS A N 1
ATOM 649 C CA . LYS A 1 85 ? -5.557 8.134 12.771 1.00 93.81 85 LYS A CA 1
ATOM 650 C C . LYS A 1 85 ? -5.469 7.272 11.508 1.00 93.81 85 LYS A C 1
ATOM 652 O O . LYS A 1 85 ? -4.395 6.750 11.216 1.00 93.81 85 LYS A O 1
ATOM 657 N N . SER A 1 86 ? -6.549 7.165 10.731 1.00 90.38 86 SER A N 1
ATOM 658 C CA . SER A 1 86 ? -6.545 6.410 9.473 1.00 90.38 86 SER A CA 1
ATOM 659 C C . SER A 1 86 ? -5.635 7.042 8.424 1.00 90.38 86 SER A C 1
ATOM 661 O O . SER A 1 86 ? -4.894 6.318 7.765 1.00 90.38 86 SER A O 1
ATOM 663 N N . ALA A 1 87 ? -5.630 8.374 8.307 1.00 90.06 87 ALA A N 1
ATOM 664 C CA . ALA A 1 87 ? -4.738 9.079 7.388 1.00 90.06 87 ALA A CA 1
ATOM 665 C C . ALA A 1 87 ? -3.260 8.854 7.751 1.00 90.06 87 ALA A C 1
ATOM 667 O O . ALA A 1 87 ? -2.451 8.519 6.887 1.00 90.06 87 ALA A O 1
ATOM 668 N N . CYS A 1 88 ? -2.905 8.949 9.038 1.00 91.31 88 CYS A N 1
ATOM 669 C CA . CYS A 1 88 ? -1.548 8.662 9.510 1.00 91.31 88 CYS A CA 1
ATOM 670 C C . CYS A 1 88 ? -1.130 7.214 9.230 1.00 91.31 88 CYS A C 1
ATOM 672 O O . CYS A 1 88 ? -0.009 6.970 8.791 1.00 91.31 88 CYS A O 1
ATOM 674 N N . VAL A 1 89 ? -2.020 6.248 9.466 1.00 92.56 89 VAL A N 1
ATOM 675 C CA . VAL A 1 89 ? -1.736 4.831 9.198 1.00 92.56 89 VAL A CA 1
ATOM 676 C C . VAL A 1 89 ? -1.557 4.580 7.704 1.00 92.56 89 VAL A C 1
ATOM 678 O O . VAL A 1 89 ? -0.622 3.878 7.331 1.00 92.56 89 VAL A O 1
ATOM 681 N N . GLY A 1 90 ? -2.380 5.199 6.854 1.00 89.44 90 GLY A N 1
ATOM 682 C CA . GLY A 1 90 ? -2.221 5.150 5.400 1.00 89.44 90 GLY A CA 1
ATOM 683 C C . GLY A 1 90 ? -0.871 5.708 4.941 1.00 89.44 90 GLY A C 1
ATOM 684 O O . GLY A 1 90 ? -0.151 5.036 4.207 1.00 89.44 90 GLY A O 1
ATOM 685 N N . LEU A 1 91 ? -0.478 6.884 5.445 1.00 89.00 91 LEU A N 1
ATOM 686 C CA . LEU A 1 91 ? 0.828 7.502 5.164 1.00 89.00 91 LEU A CA 1
ATOM 687 C C . LEU A 1 91 ? 2.006 6.609 5.564 1.00 89.00 91 LEU A C 1
ATOM 689 O O . LEU A 1 91 ? 2.968 6.466 4.806 1.00 89.00 91 LEU A O 1
ATOM 693 N N . LEU A 1 92 ? 1.941 6.010 6.754 1.00 90.81 92 LEU A N 1
ATOM 694 C CA . LEU A 1 92 ? 2.992 5.128 7.260 1.00 90.81 92 LEU A CA 1
ATOM 695 C C . LEU A 1 92 ? 3.061 3.818 6.474 1.00 90.81 92 LEU A C 1
ATOM 697 O O . LEU A 1 92 ? 4.154 3.377 6.127 1.00 90.81 92 LEU A O 1
ATOM 701 N N . ALA A 1 93 ? 1.911 3.217 6.163 1.00 90.12 93 ALA A N 1
ATOM 702 C CA . ALA A 1 93 ? 1.838 2.003 5.357 1.00 90.12 93 ALA A CA 1
ATOM 703 C C . ALA A 1 93 ? 2.400 2.231 3.948 1.00 90.12 93 ALA A C 1
ATOM 705 O O . ALA A 1 93 ? 3.188 1.417 3.460 1.00 90.12 93 ALA A O 1
ATOM 706 N N . TRP A 1 94 ? 2.060 3.365 3.327 1.00 87.00 94 TRP A N 1
ATOM 707 C CA . TRP A 1 94 ? 2.607 3.749 2.029 1.00 87.00 94 TRP A CA 1
ATOM 708 C C . TRP A 1 94 ? 4.121 3.951 2.093 1.00 87.00 94 TRP A C 1
ATOM 710 O O . TRP A 1 94 ? 4.856 3.332 1.332 1.00 87.00 94 TRP A O 1
ATOM 720 N N . SER A 1 95 ? 4.600 4.746 3.053 1.00 88.12 95 SER A N 1
ATOM 721 C CA . SER A 1 95 ? 6.037 5.001 3.227 1.00 88.12 95 SER A CA 1
ATOM 722 C C . SER A 1 95 ? 6.822 3.706 3.448 1.00 88.12 95 SER A C 1
ATOM 724 O O . SER A 1 95 ? 7.900 3.529 2.890 1.00 88.12 95 SER A O 1
ATOM 726 N N . GLY A 1 96 ? 6.269 2.775 4.231 1.00 89.69 96 GLY A N 1
ATOM 727 C CA . GLY A 1 96 ? 6.857 1.453 4.430 1.00 89.69 96 GLY A CA 1
ATOM 728 C C . GLY A 1 96 ? 6.926 0.639 3.138 1.00 89.69 96 GLY A C 1
ATOM 729 O O . GLY A 1 96 ? 7.969 0.069 2.833 1.00 89.69 96 GLY A O 1
ATOM 730 N N . THR A 1 97 ? 5.846 0.619 2.357 1.00 88.50 97 THR A N 1
ATOM 731 C CA . THR A 1 97 ? 5.790 -0.104 1.074 1.00 88.50 97 THR A CA 1
ATOM 732 C C . THR A 1 97 ? 6.772 0.48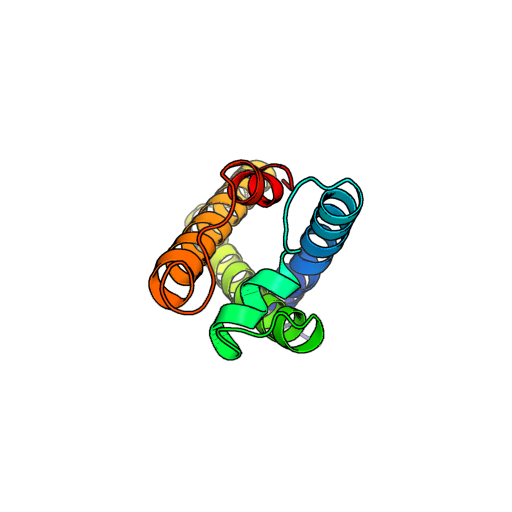6 0.062 1.00 88.50 97 THR A C 1
ATOM 734 O O . THR A 1 97 ? 7.511 -0.251 -0.587 1.00 88.50 97 THR A O 1
ATOM 737 N N . GLU A 1 98 ? 6.867 1.813 -0.002 1.00 88.25 98 GLU A N 1
ATOM 738 C CA . GLU A 1 98 ? 7.788 2.525 -0.888 1.00 88.25 98 GLU A CA 1
ATOM 739 C C . GLU A 1 98 ? 9.256 2.215 -0.565 1.00 88.25 98 GLU A C 1
ATOM 741 O O . GLU A 1 98 ? 10.055 1.984 -1.474 1.00 88.25 98 GLU A O 1
ATOM 746 N N . LEU A 1 99 ? 9.618 2.144 0.722 1.00 89.88 99 LEU A N 1
ATOM 747 C CA . LEU A 1 99 ? 10.962 1.736 1.144 1.00 89.88 99 LEU A CA 1
ATOM 748 C C . LEU A 1 99 ? 11.286 0.310 0.692 1.00 89.88 99 LEU A C 1
ATOM 750 O O . LEU A 1 99 ? 12.392 0.055 0.218 1.00 89.88 99 LEU A O 1
ATOM 754 N N . VAL A 1 100 ? 10.320 -0.605 0.799 1.00 90.62 100 VAL A N 1
ATOM 755 C CA . VAL A 1 100 ? 10.485 -1.995 0.354 1.00 90.62 100 VAL A CA 1
ATOM 756 C C . VAL A 1 100 ? 10.664 -2.063 -1.164 1.00 90.62 100 VAL A C 1
ATOM 758 O O . VAL A 1 100 ? 11.559 -2.757 -1.639 1.00 90.62 100 VAL A O 1
ATOM 761 N N . ILE A 1 101 ? 9.866 -1.326 -1.940 1.00 88.88 101 ILE A N 1
ATOM 762 C CA . ILE A 1 101 ? 9.987 -1.284 -3.407 1.00 88.88 101 ILE A CA 1
ATOM 763 C C . ILE A 1 101 ? 11.334 -0.692 -3.826 1.00 88.88 101 ILE A C 1
ATOM 765 O O . ILE A 1 101 ? 12.020 -1.256 -4.681 1.00 88.88 101 ILE A O 1
ATOM 769 N N . THR A 1 102 ? 11.729 0.416 -3.202 1.00 88.06 102 THR A N 1
ATOM 770 C CA . THR A 1 102 ? 12.989 1.101 -3.504 1.00 88.06 102 THR A CA 1
ATOM 771 C C . THR A 1 102 ? 14.188 0.205 -3.208 1.00 88.06 102 THR A C 1
ATOM 773 O O . THR A 1 102 ? 15.087 0.093 -4.035 1.00 88.06 102 THR A O 1
ATOM 776 N N . ASP A 1 103 ? 14.196 -0.477 -2.060 1.00 89.19 103 ASP A N 1
ATOM 777 C CA . ASP A 1 103 ? 15.302 -1.365 -1.705 1.00 89.19 103 ASP A CA 1
ATOM 778 C C . ASP A 1 103 ? 15.323 -2.634 -2.565 1.00 89.19 103 ASP A C 1
ATOM 780 O O . ASP A 1 103 ? 16.383 -3.055 -3.024 1.00 89.19 103 ASP A O 1
ATOM 784 N N . LEU A 1 104 ? 14.179 -3.270 -2.816 1.00 87.88 104 LEU A N 1
ATOM 785 C CA . LEU A 1 104 ? 14.162 -4.578 -3.477 1.00 87.88 104 LEU A CA 1
ATOM 786 C C . LEU A 1 104 ? 14.232 -4.502 -5.004 1.00 87.88 104 LEU A C 1
ATOM 788 O O . LEU A 1 104 ? 14.772 -5.420 -5.625 1.00 87.88 104 LEU A O 1
ATOM 792 N N . VAL A 1 105 ? 13.692 -3.445 -5.608 1.00 89.12 105 VAL A N 1
ATOM 793 C CA . VAL A 1 105 ? 13.429 -3.389 -7.054 1.00 89.12 105 VAL A CA 1
ATOM 794 C C . VAL A 1 105 ? 14.165 -2.224 -7.714 1.00 89.12 105 VAL A C 1
ATOM 796 O O . VAL A 1 105 ? 14.837 -2.402 -8.738 1.00 89.12 105 VAL A O 1
ATOM 799 N N . GLU A 1 106 ? 14.061 -1.018 -7.159 1.00 85.44 106 GLU A N 1
ATOM 800 C CA . GLU A 1 106 ? 14.602 0.169 -7.823 1.00 85.44 106 GLU A CA 1
ATOM 801 C C . GLU A 1 106 ? 16.126 0.214 -7.852 1.00 85.44 106 GLU A C 1
ATOM 803 O O . GLU A 1 106 ? 16.815 -0.154 -6.905 1.00 85.44 106 GLU A O 1
ATOM 808 N N . GLY A 1 107 ? 16.682 0.647 -8.984 1.00 82.31 107 GLY A N 1
ATOM 809 C CA . GLY A 1 107 ? 18.128 0.688 -9.201 1.00 82.31 107 GLY A CA 1
ATOM 810 C C . GLY A 1 107 ? 18.777 -0.692 -9.364 1.00 82.31 107 GLY A C 1
ATOM 811 O O . GLY A 1 107 ? 19.947 -0.761 -9.735 1.00 82.31 107 GLY A O 1
ATOM 812 N N . LYS A 1 108 ? 18.028 -1.781 -9.136 1.00 86.31 108 LYS A N 1
ATOM 813 C CA . LYS A 1 108 ? 18.475 -3.171 -9.307 1.00 86.31 108 LYS A CA 1
ATOM 814 C C . LYS A 1 108 ? 17.867 -3.798 -10.557 1.00 86.31 108 LYS A C 1
ATOM 816 O O . LYS A 1 108 ? 18.596 -4.267 -11.427 1.00 86.31 108 LYS A O 1
ATOM 821 N N . THR A 1 109 ? 16.539 -3.797 -10.656 1.00 86.69 109 THR A N 1
ATOM 822 C CA . THR A 1 109 ? 15.796 -4.471 -11.736 1.00 86.69 109 THR A CA 1
ATOM 823 C C . THR A 1 109 ? 14.993 -3.510 -12.607 1.00 86.69 109 THR A C 1
ATOM 825 O O . THR A 1 109 ? 14.694 -3.843 -13.755 1.00 86.69 109 THR A O 1
ATOM 828 N N . ILE A 1 110 ? 14.705 -2.304 -12.109 1.00 85.69 110 ILE A N 1
ATOM 829 C CA . ILE A 1 110 ? 14.169 -1.178 -12.888 1.00 85.69 110 ILE A CA 1
ATOM 830 C C . ILE A 1 110 ? 15.020 0.083 -12.667 1.00 85.69 110 ILE A C 1
ATOM 832 O O . ILE A 1 110 ? 15.662 0.207 -11.620 1.00 85.69 110 ILE A O 1
ATOM 836 N N . PRO A 1 111 ? 15.051 1.035 -13.620 1.00 85.75 111 PRO A N 1
ATOM 837 C CA . PRO A 1 111 ? 15.733 2.309 -13.411 1.00 85.75 111 PRO A CA 1
ATOM 838 C C . PRO A 1 111 ? 15.078 3.119 -12.287 1.00 85.75 111 PRO A C 1
ATOM 840 O O . PRO A 1 111 ? 13.889 2.967 -12.006 1.00 85.75 111 PRO A O 1
ATOM 843 N N . LEU A 1 112 ? 15.861 4.014 -11.680 1.00 84.25 112 LEU A N 1
ATOM 844 C CA . LEU A 1 112 ? 15.356 4.964 -10.691 1.00 84.25 112 LEU A CA 1
ATOM 845 C C . LEU A 1 112 ? 14.263 5.839 -11.308 1.00 84.25 112 LEU A C 1
ATOM 847 O O . LEU A 1 112 ? 14.428 6.384 -12.407 1.00 84.25 112 LEU A O 1
ATOM 851 N N . ARG A 1 113 ? 13.146 5.975 -10.591 1.00 84.62 113 ARG A N 1
ATOM 852 C CA . ARG A 1 113 ? 12.035 6.811 -11.039 1.00 84.62 113 ARG A CA 1
ATOM 853 C C . ARG A 1 113 ? 12.387 8.298 -10.899 1.00 84.62 113 ARG A C 1
ATOM 855 O O . ARG A 1 113 ? 13.169 8.684 -10.031 1.00 84.62 113 ARG A O 1
ATOM 862 N N . PRO A 1 114 ? 11.794 9.178 -11.724 1.00 82.12 114 PRO A N 1
ATOM 863 C CA . PRO A 1 114 ? 11.846 10.614 -11.492 1.00 82.12 114 PRO A CA 1
ATOM 864 C C . PRO A 1 114 ? 11.211 10.974 -10.148 1.00 82.12 114 PRO A C 1
ATOM 866 O O . PRO A 1 114 ? 10.207 10.378 -9.759 1.00 82.12 114 PRO A O 1
ATOM 869 N N . ILE A 1 115 ? 11.725 12.024 -9.503 1.00 79.31 115 ILE A N 1
ATOM 870 C CA . ILE A 1 115 ? 11.265 12.515 -8.192 1.00 79.31 115 ILE A CA 1
ATOM 871 C C . ILE A 1 115 ? 9.736 12.696 -8.138 1.00 79.31 115 ILE A C 1
ATOM 873 O O . ILE A 1 115 ? 9.101 12.329 -7.154 1.00 79.31 115 ILE A O 1
ATOM 877 N N . ALA A 1 116 ? 9.125 13.189 -9.220 1.00 75.62 116 ALA A N 1
ATOM 878 C CA . ALA A 1 116 ? 7.675 13.354 -9.311 1.00 75.62 116 ALA A CA 1
ATOM 879 C C . ALA A 1 116 ? 6.898 12.048 -9.048 1.00 75.62 116 ALA A C 1
ATOM 881 O O . ALA A 1 116 ? 5.847 12.095 -8.420 1.00 75.62 116 ALA A O 1
ATOM 882 N N . GLY A 1 117 ? 7.433 10.892 -9.466 1.00 73.81 117 GLY A N 1
ATOM 883 C CA . GLY A 1 117 ? 6.824 9.568 -9.302 1.00 73.81 117 GLY A CA 1
ATOM 884 C C . GLY A 1 117 ? 6.607 9.152 -7.844 1.00 73.81 117 GLY A C 1
ATOM 885 O O . GLY A 1 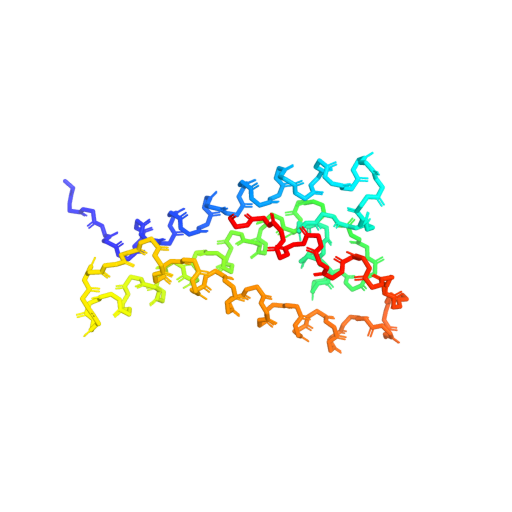117 ? 5.598 8.515 -7.541 1.00 73.81 117 GLY A O 1
ATOM 886 N N . TYR A 1 118 ? 7.501 9.572 -6.946 1.00 77.44 118 TYR A N 1
ATOM 887 C CA . TYR A 1 118 ? 7.431 9.271 -5.512 1.00 77.44 118 TYR A CA 1
ATOM 888 C C . TYR A 1 118 ? 6.299 10.043 -4.810 1.00 77.44 118 TYR A C 1
ATOM 890 O O . TYR A 1 118 ? 5.719 9.563 -3.839 1.00 77.44 118 TYR A O 1
ATOM 898 N N . TYR A 1 119 ? 5.936 11.227 -5.319 1.00 73.00 119 TYR A N 1
ATOM 899 C CA . TYR A 1 119 ? 4.911 12.087 -4.711 1.00 73.00 119 TYR A CA 1
ATOM 900 C C . TYR A 1 119 ? 3.493 11.819 -5.204 1.00 73.00 119 TYR A C 1
ATOM 902 O O . TYR A 1 119 ? 2.538 12.143 -4.501 1.00 73.00 119 TYR A O 1
ATOM 910 N N . VAL A 1 120 ? 3.340 11.187 -6.370 1.00 72.31 120 VAL A N 1
ATOM 911 C CA . VAL A 1 120 ? 2.027 10.866 -6.964 1.00 72.31 120 VAL A CA 1
ATOM 912 C C . VAL A 1 120 ? 1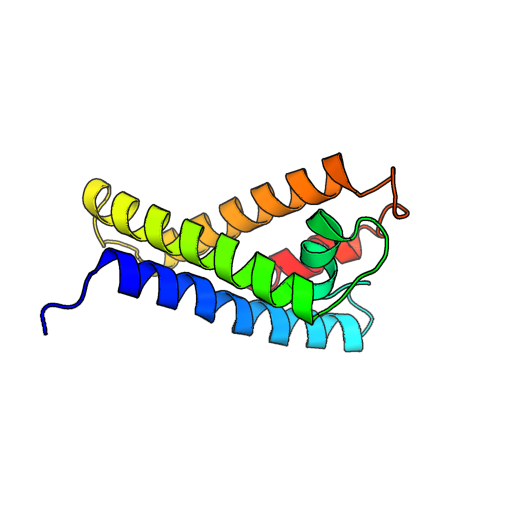.131 10.109 -5.996 1.00 72.31 120 VAL A C 1
ATOM 914 O O . VAL A 1 120 ? -0.072 10.325 -5.963 1.00 72.31 120 VAL A O 1
ATOM 917 N N . HIS A 1 121 ? 1.738 9.259 -5.179 1.00 66.44 121 HIS A N 1
ATOM 918 C CA . HIS A 1 121 ? 1.056 8.370 -4.256 1.00 66.44 121 HIS A CA 1
ATOM 919 C C . HIS A 1 121 ? 0.825 9.021 -2.880 1.00 66.44 121 HIS A C 1
ATOM 921 O O . HIS A 1 121 ? -0.107 8.657 -2.173 1.00 66.44 121 HIS A O 1
ATOM 927 N N . MET A 1 122 ? 1.619 10.041 -2.521 1.00 61.59 122 MET A N 1
ATOM 928 C CA . MET A 1 122 ? 1.404 10.856 -1.315 1.00 61.59 122 MET A CA 1
ATOM 929 C C . MET A 1 122 ? 0.251 11.857 -1.472 1.00 61.59 122 MET A C 1
ATOM 931 O O . MET A 1 122 ? -0.330 12.278 -0.477 1.00 61.59 122 MET A O 1
ATOM 935 N N . LEU A 1 123 ? -0.099 12.228 -2.707 1.00 55.41 123 LEU A N 1
ATOM 936 C CA . LEU A 1 123 ? -1.211 13.137 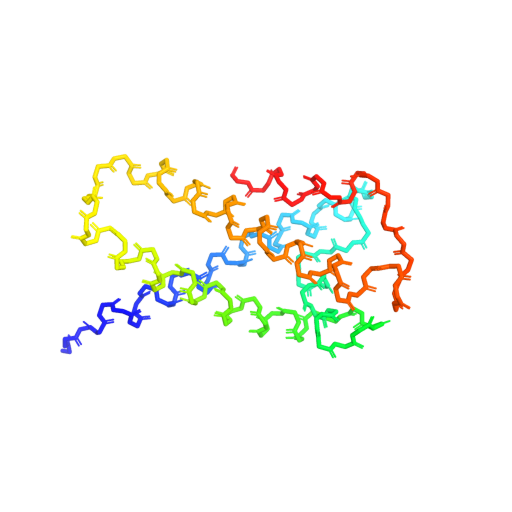-3.020 1.00 55.41 123 LEU A CA 1
ATOM 937 C C . LEU A 1 123 ? -2.595 12.456 -3.001 1.00 55.41 123 LEU A C 1
ATOM 939 O O . LEU A 1 123 ? -3.585 13.085 -3.362 1.00 55.41 123 LEU A O 1
ATOM 943 N N . VAL A 1 124 ? -2.665 11.175 -2.627 1.00 51.41 124 VAL A N 1
ATOM 944 C CA . VAL A 1 124 ? -3.847 10.304 -2.788 1.00 51.41 124 VAL A CA 1
ATOM 945 C C . VAL A 1 124 ? -4.645 10.113 -1.483 1.00 51.41 124 VAL A C 1
ATOM 947 O O . VAL A 1 124 ? -5.550 9.284 -1.426 1.00 51.41 124 VAL A O 1
ATOM 950 N N . LEU A 1 125 ? -4.338 10.893 -0.440 1.00 41.84 125 LEU A N 1
ATOM 951 C CA . LEU A 1 125 ? -5.018 10.865 0.865 1.00 41.84 125 LEU A CA 1
ATOM 952 C C . LEU A 1 125 ? -6.260 11.749 0.946 1.00 41.84 125 LEU A C 1
ATOM 954 O O . LEU A 1 125 ? -6.175 12.928 0.536 1.00 41.84 125 LEU A O 1
#

Sequence (125 aa):
MKYDKPMVAALIGALSTISAEILTRAFTSFGIGQYSVYQLDSLLITQNRPTLGIGLIVNLIIGGLVGILFYYSLEKIGFDYLVIKSACVGLLAWSGTELVITDLVEGKTIPLRPIAGYYVHMLVL

Secondary structure (DSSP, 8-state):
----HHHHHHHHHHHHHHHHHHHHHHHHHTTS-SS-HHHHHTHHHHSS---HHHHHHHHHHHHHHHHHHHHHHHHHH-STTHHHHHHHHHHHHHHHHHHHHHHHTBTTTBPPPPHHHHHTTGGG-